Protein AF-A0A7S4FXF4-F1 (afdb_monomer_lite)

Secondary structure (DSSP, 8-state):
--------SS--TTTT----HHHHHHHHHHHHHHHHHHHHHT--HHHHHHHH-SS-SSEE-HHHHHHHHHHSTTSPPHHHHHTTHHHHHHHH-SS-SSSEEHHHHHHHH-

Foldseek 3Di:
DPPDPPPPDDDCVLQVLDPDPVLLVVLVVQLVVVLVLCVVVVHALLRVQVVLCPVPPQWHALQSVLVVQCPDPPGDHSVVSVSSRNVNCNQQVPVNNRTHGSVSSNVSND

pLDDT: mean 87.98, std 15.47, range [40.34, 98.06]

Sequence (110 aa):
RRDMLQWTGKAVAPYLQLESLRDLMDVRGLKERINAALRGLGMSGTELAREIDANRDQALSPEEIVRYLATMTGMPSEEQLARLKGPLMLVADESMDGRISYEEFIQFLT

InterPro domains:
  IPR002048 EF-hand domain [PS50222] (93-110)
  IPR011992 EF-hand domain pair [SSF47473] (50-109)
  IPR018247 EF-Hand 1, calcium-binding site [PS00018] (53-65)
  IPR018247 EF-Hand 1, calcium-binding site [PS00018] (93-105)

Organism: NCBI:txid73025

Radius of gyration: 14.8 Å; chains: 1; bounding box: 31×25×50 Å

Structure (mmCIF, N/CA/C/O backbone):
data_AF-A0A7S4FXF4-F1
#
_entry.id   AF-A0A7S4FXF4-F1
#
loop_
_atom_site.group_PDB
_atom_site.id
_atom_site.type_symbol
_atom_site.label_atom_id
_atom_site.label_alt_id
_atom_site.label_comp_id
_atom_site.label_asym_id
_atom_site.label_entity_id
_atom_site.label_seq_id
_atom_site.pdbx_PDB_ins_code
_atom_site.Cartn_x
_atom_site.Cartn_y
_atom_site.Cartn_z
_atom_site.occupancy
_atom_site.B_iso_or_equiv
_atom_site.auth_seq_id
_atom_site.auth_comp_id
_atom_site.auth_asym_id
_atom_site.auth_atom_id
_atom_site.pdbx_PDB_model_num
ATOM 1 N N . ARG A 1 1 ? 20.426 -14.123 -36.002 1.00 46.84 1 ARG A N 1
ATOM 2 C CA . ARG A 1 1 ? 19.156 -13.401 -35.769 1.00 46.84 1 ARG A CA 1
ATOM 3 C C . ARG A 1 1 ? 18.567 -13.967 -34.490 1.00 46.84 1 ARG A C 1
ATOM 5 O O . ARG A 1 1 ? 18.115 -15.099 -34.509 1.00 46.84 1 ARG A O 1
ATOM 12 N N . ARG A 1 2 ? 18.764 -13.278 -33.363 1.00 46.72 2 ARG A N 1
ATOM 13 C CA . ARG A 1 2 ? 18.031 -13.561 -32.127 1.00 46.72 2 ARG A CA 1
ATOM 14 C C . ARG A 1 2 ? 16.862 -12.605 -32.176 1.00 46.72 2 ARG A C 1
ATOM 16 O O . ARG A 1 2 ? 17.086 -11.400 -32.098 1.00 46.72 2 ARG A O 1
ATOM 23 N N . ASP A 1 3 ? 15.683 -13.142 -32.430 1.00 40.34 3 ASP A N 1
ATOM 24 C CA . ASP A 1 3 ? 14.462 -12.364 -32.395 1.00 40.34 3 ASP A CA 1
ATOM 25 C C . ASP A 1 3 ? 14.298 -11.888 -30.955 1.00 40.34 3 ASP A C 1
ATOM 27 O O . ASP A 1 3 ? 14.019 -12.659 -30.037 1.00 40.34 3 ASP A O 1
ATOM 31 N N . MET A 1 4 ? 14.618 -10.610 -30.753 1.00 40.53 4 MET A N 1
ATOM 32 C CA . MET A 1 4 ? 14.201 -9.870 -29.580 1.00 40.53 4 MET A CA 1
AT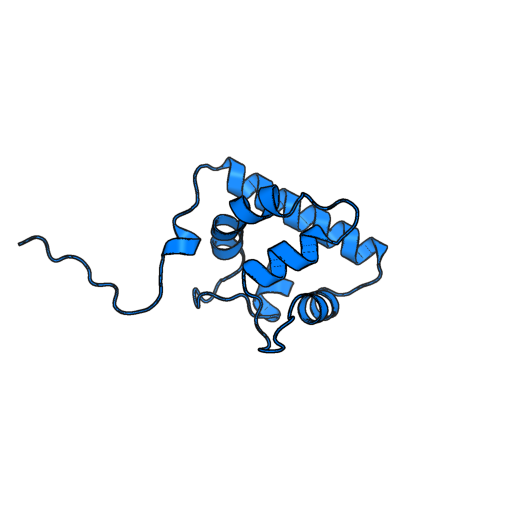OM 33 C C . MET A 1 4 ? 12.687 -10.010 -29.541 1.00 40.53 4 MET A C 1
ATOM 35 O O . MET A 1 4 ? 11.999 -9.481 -30.412 1.00 40.53 4 MET A O 1
ATOM 39 N N . LEU A 1 5 ? 12.197 -10.768 -28.562 1.00 42.38 5 LEU A N 1
ATOM 40 C CA . LEU A 1 5 ? 10.807 -10.764 -28.141 1.00 42.38 5 LEU A CA 1
ATOM 41 C C . LEU A 1 5 ? 10.430 -9.310 -27.842 1.00 42.38 5 LEU A C 1
ATOM 43 O O . LEU A 1 5 ? 10.631 -8.814 -26.735 1.00 42.38 5 LEU A O 1
ATOM 47 N N . GLN A 1 6 ? 9.940 -8.605 -28.857 1.00 40.38 6 GLN A N 1
ATOM 48 C CA . GLN A 1 6 ? 9.234 -7.353 -28.683 1.00 40.38 6 GLN A CA 1
ATOM 49 C C . GLN A 1 6 ? 7.905 -7.721 -28.035 1.00 40.38 6 GLN A C 1
ATOM 51 O O . GLN A 1 6 ? 6.921 -8.005 -28.710 1.00 40.38 6 GLN A O 1
ATOM 56 N N . TRP A 1 7 ? 7.907 -7.769 -26.704 1.00 48.09 7 TRP A N 1
ATOM 57 C CA . TRP A 1 7 ? 6.694 -7.661 -25.910 1.00 48.09 7 TRP A CA 1
ATOM 58 C C . TRP A 1 7 ? 6.147 -6.257 -26.151 1.00 48.09 7 TRP A C 1
ATOM 60 O O . TRP A 1 7 ? 6.572 -5.272 -25.549 1.00 48.09 7 TRP A O 1
ATOM 70 N N . THR A 1 8 ? 5.284 -6.146 -27.153 1.00 55.41 8 THR A N 1
ATOM 71 C CA . THR A 1 8 ? 4.620 -4.901 -27.507 1.00 55.41 8 THR A CA 1
ATOM 72 C C . THR A 1 8 ? 3.508 -4.644 -26.497 1.00 55.41 8 THR A C 1
ATOM 74 O O . THR A 1 8 ? 2.421 -5.199 -26.623 1.00 55.41 8 THR A O 1
ATOM 77 N N . GLY A 1 9 ? 3.781 -3.786 -25.515 1.00 50.59 9 GLY A N 1
ATOM 78 C CA . GLY A 1 9 ? 2.757 -3.157 -24.680 1.00 50.59 9 GLY A CA 1
ATOM 79 C C . GLY A 1 9 ? 2.959 -3.388 -23.185 1.00 50.59 9 GLY A C 1
ATOM 80 O O . GLY A 1 9 ? 2.805 -4.502 -22.711 1.00 50.59 9 GLY A O 1
ATOM 81 N N . LYS A 1 10 ? 3.197 -2.289 -22.461 1.00 55.53 10 LYS A N 1
ATOM 82 C CA . LYS A 1 10 ? 3.365 -2.152 -21.001 1.00 55.53 10 LYS A CA 1
ATOM 83 C C . LYS A 1 10 ? 4.776 -2.423 -20.470 1.00 55.53 10 LYS A C 1
ATOM 85 O O . LYS A 1 10 ? 5.461 -3.375 -20.830 1.00 55.53 10 LYS A O 1
ATOM 90 N N . ALA A 1 11 ? 5.243 -1.485 -19.647 1.00 57.72 11 ALA A N 1
ATOM 91 C CA . ALA A 1 11 ? 6.571 -1.526 -19.064 1.00 57.72 11 ALA A CA 1
ATOM 92 C C . ALA A 1 11 ? 6.615 -2.638 -18.015 1.00 57.72 11 ALA A C 1
ATOM 94 O O . ALA A 1 11 ? 5.918 -2.568 -17.013 1.00 57.72 11 ALA A O 1
ATOM 95 N N . VAL A 1 12 ? 7.474 -3.636 -18.224 1.00 60.22 12 VAL A N 1
ATOM 96 C CA . VAL A 1 12 ? 7.757 -4.688 -17.228 1.00 60.22 12 VAL A CA 1
ATOM 97 C C . VAL A 1 12 ? 8.634 -4.146 -16.082 1.00 60.22 12 VAL A C 1
ATOM 99 O O . VAL A 1 12 ? 8.847 -4.803 -15.071 1.00 60.22 12 VAL A O 1
ATOM 102 N N . ALA A 1 13 ? 9.143 -2.919 -16.234 1.00 65.88 13 ALA A N 1
ATOM 103 C CA . ALA A 1 13 ? 10.061 -2.250 -15.319 1.00 65.88 13 ALA A CA 1
ATOM 104 C C . ALA A 1 13 ? 9.666 -2.290 -13.827 1.00 65.88 13 ALA A C 1
ATOM 106 O O . ALA A 1 13 ? 10.569 -2.554 -13.035 1.00 65.88 13 ALA A O 1
ATOM 107 N N . PRO A 1 14 ? 8.401 -2.065 -13.408 1.00 63.25 14 PRO A N 1
ATOM 108 C CA . PRO A 1 14 ? 8.029 -2.221 -12.005 1.00 63.25 14 PRO A CA 1
ATOM 109 C C . PRO A 1 14 ? 8.219 -3.667 -11.520 1.00 63.25 14 PRO A C 1
ATOM 111 O O . PRO A 1 14 ? 8.833 -3.871 -10.484 1.00 63.25 14 PRO A O 1
ATOM 114 N N . TYR A 1 15 ? 7.825 -4.685 -12.286 1.00 69.44 15 TYR A N 1
ATOM 115 C CA . TYR A 1 15 ? 7.897 -6.092 -11.850 1.00 69.44 15 TYR A CA 1
ATOM 116 C C . TYR A 1 15 ? 9.317 -6.682 -11.828 1.00 69.44 15 TYR A C 1
ATOM 118 O O . TYR A 1 15 ? 9.554 -7.703 -11.188 1.00 69.44 15 TYR A O 1
ATOM 126 N N . LEU A 1 16 ? 10.277 -6.057 -12.517 1.00 67.25 16 LEU A N 1
ATOM 127 C CA . LEU A 1 16 ? 11.667 -6.532 -12.598 1.00 67.25 16 LEU A CA 1
ATOM 128 C C . LEU A 1 16 ? 12.536 -6.126 -11.395 1.00 67.25 16 LEU A C 1
ATOM 130 O O . LEU A 1 16 ? 13.724 -6.439 -11.381 1.00 67.25 16 LEU A O 1
ATOM 134 N N . GLN A 1 17 ? 11.974 -5.443 -10.394 1.00 69.25 17 GLN A N 1
ATOM 135 C CA . GLN A 1 17 ? 12.716 -4.928 -9.231 1.00 69.25 17 GLN A CA 1
ATOM 136 C C . GLN A 1 17 ? 12.741 -5.892 -8.036 1.00 69.25 17 GLN A C 1
ATOM 138 O O . GLN A 1 17 ? 12.907 -5.459 -6.901 1.00 69.25 17 GLN A O 1
ATOM 143 N N . LEU A 1 18 ? 12.554 -7.194 -8.264 1.00 75.38 18 LEU A N 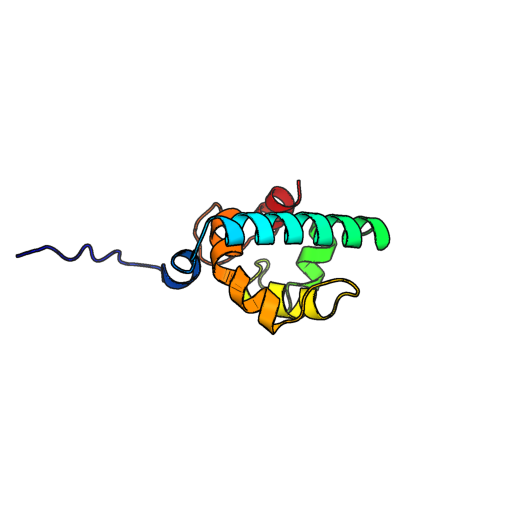1
ATOM 144 C CA . LEU A 1 18 ? 12.735 -8.190 -7.214 1.00 75.38 18 LEU A CA 1
ATOM 145 C C . LEU A 1 18 ? 14.229 -8.517 -7.080 1.00 75.38 18 LEU A C 1
ATOM 147 O O . LEU A 1 18 ? 14.791 -9.215 -7.926 1.00 75.38 18 LEU A O 1
ATOM 151 N N . GLU A 1 19 ? 14.873 -8.018 -6.029 1.00 76.31 19 GLU A N 1
ATOM 152 C CA . GLU A 1 19 ? 16.293 -8.261 -5.764 1.00 76.31 19 GLU A CA 1
ATOM 153 C C . GLU A 1 19 ? 16.496 -9.586 -5.023 1.00 76.31 19 GLU A C 1
ATOM 155 O O . GLU A 1 19 ? 17.485 -10.290 -5.250 1.00 76.31 19 GLU A O 1
ATOM 160 N N . SER A 1 20 ? 15.562 -9.958 -4.140 1.00 81.81 20 SER A N 1
ATOM 161 C CA . SER A 1 20 ? 15.655 -11.208 -3.383 1.00 81.81 20 SER A CA 1
ATOM 162 C C . SER A 1 20 ? 14.324 -11.685 -2.790 1.00 81.81 20 SER A C 1
ATOM 164 O O . SER A 1 20 ? 13.332 -10.965 -2.729 1.00 81.81 20 SER A O 1
ATOM 166 N N . LEU A 1 21 ? 14.321 -12.910 -2.245 1.00 84.31 21 LEU A N 1
ATOM 167 C CA . LEU A 1 21 ? 13.200 -13.437 -1.452 1.00 84.31 21 LEU A CA 1
ATOM 168 C C . LEU A 1 21 ? 12.849 -12.534 -0.254 1.00 84.31 21 LEU A C 1
ATOM 170 O O . LEU A 1 21 ? 11.709 -12.547 0.214 1.00 84.31 21 LEU A O 1
ATOM 174 N N . ARG A 1 22 ? 13.816 -11.747 0.241 1.00 88.38 22 ARG A N 1
ATOM 175 C CA . ARG A 1 22 ? 13.601 -10.812 1.347 1.00 88.38 22 ARG A CA 1
ATOM 176 C C . ARG A 1 22 ? 12.533 -9.777 1.006 1.00 88.38 22 ARG A C 1
ATOM 178 O O . ARG A 1 22 ? 11.719 -9.469 1.869 1.00 88.38 22 ARG A O 1
ATOM 185 N N . ASP A 1 23 ? 12.476 -9.337 -0.242 1.00 90.12 23 ASP A N 1
ATOM 186 C CA . ASP A 1 23 ? 11.530 -8.313 -0.677 1.00 90.12 23 ASP A CA 1
ATOM 187 C C . ASP A 1 23 ? 10.085 -8.812 -0.564 1.00 90.12 23 ASP A C 1
ATOM 189 O O . ASP A 1 23 ? 9.210 -8.090 -0.096 1.00 90.12 23 ASP A O 1
ATOM 193 N N . LEU A 1 24 ? 9.834 -10.088 -0.887 1.00 90.25 24 LEU A N 1
ATOM 194 C CA . LEU A 1 24 ? 8.517 -10.710 -0.697 1.00 90.25 24 LEU A CA 1
ATOM 195 C C . LEU A 1 24 ? 8.148 -10.820 0.789 1.00 90.25 24 LEU A C 1
ATOM 197 O O . LEU A 1 24 ? 6.986 -10.649 1.160 1.00 90.25 24 LEU A O 1
ATOM 201 N N . MET A 1 25 ? 9.130 -11.087 1.658 1.00 92.94 25 MET A N 1
ATOM 202 C CA . MET A 1 25 ? 8.905 -11.078 3.106 1.00 92.94 25 MET A CA 1
ATOM 203 C C . MET A 1 25 ? 8.587 -9.673 3.622 1.00 92.94 25 MET A C 1
ATOM 205 O O . MET A 1 25 ? 7.739 -9.528 4.502 1.00 92.94 25 MET A O 1
ATOM 209 N N . ASP A 1 26 ? 9.233 -8.647 3.074 1.00 94.25 26 ASP A N 1
ATOM 210 C CA . ASP A 1 26 ? 8.982 -7.259 3.447 1.00 94.25 26 ASP A CA 1
ATOM 211 C C . ASP A 1 26 ? 7.614 -6.779 2.926 1.00 94.25 26 ASP A C 1
ATOM 213 O O . ASP A 1 26 ? 6.892 -6.117 3.672 1.00 94.25 26 ASP A O 1
ATOM 217 N N . VAL A 1 27 ? 7.175 -7.207 1.733 1.00 94.81 27 VAL A N 1
ATOM 218 C CA . VAL A 1 27 ? 5.795 -6.995 1.241 1.00 94.81 27 VAL A CA 1
ATOM 219 C C . VAL A 1 27 ? 4.772 -7.686 2.143 1.00 94.81 27 VAL A C 1
A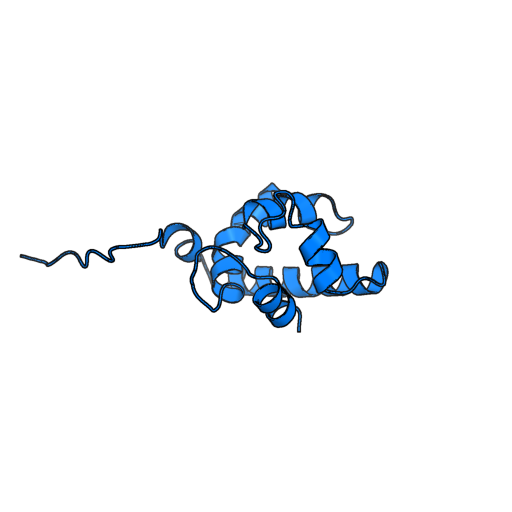TOM 221 O O . VAL A 1 27 ? 3.756 -7.088 2.503 1.00 94.81 27 VAL A O 1
ATOM 224 N N . ARG A 1 28 ? 5.042 -8.920 2.585 1.00 95.50 28 ARG A N 1
ATOM 225 C CA . ARG A 1 28 ? 4.187 -9.598 3.569 1.00 95.50 28 ARG A CA 1
ATOM 226 C C . ARG A 1 28 ? 4.121 -8.818 4.887 1.00 95.50 28 ARG A C 1
ATOM 228 O O . ARG A 1 28 ? 3.036 -8.629 5.432 1.00 95.50 28 ARG A O 1
ATOM 235 N N . GLY A 1 29 ? 5.258 -8.340 5.390 1.00 96.25 29 GLY A N 1
ATOM 236 C CA . GLY A 1 29 ? 5.301 -7.504 6.590 1.00 96.25 29 GLY A CA 1
ATOM 237 C C . GLY A 1 29 ? 4.545 -6.183 6.410 1.00 96.25 29 GLY A C 1
ATOM 238 O O . GLY A 1 29 ? 3.888 -5.711 7.339 1.00 96.25 29 GLY A O 1
ATOM 239 N N . LEU A 1 30 ? 4.585 -5.602 5.209 1.00 96.00 30 LEU A N 1
ATOM 240 C CA . LEU A 1 30 ? 3.809 -4.417 4.856 1.00 96.00 30 LEU A CA 1
ATOM 241 C C . LEU A 1 30 ? 2.301 -4.706 4.887 1.00 96.00 30 LEU A C 1
ATOM 243 O O . LEU A 1 30 ? 1.570 -3.960 5.538 1.00 96.00 30 LEU A O 1
ATOM 247 N N . LYS A 1 31 ? 1.841 -5.818 4.294 1.00 97.06 31 LYS A N 1
ATOM 248 C CA . LYS A 1 31 ? 0.440 -6.280 4.385 1.00 97.06 31 LYS A CA 1
ATOM 249 C C . LYS A 1 31 ? -0.028 -6.378 5.839 1.00 97.06 31 LYS A C 1
ATOM 251 O O . LYS A 1 31 ? -1.095 -5.876 6.191 1.00 97.06 31 LYS A O 1
ATOM 256 N N . GLU A 1 32 ? 0.777 -6.990 6.705 1.00 97.38 32 GLU A N 1
ATOM 257 C CA . GLU A 1 32 ? 0.451 -7.150 8.128 1.00 97.38 32 GLU A CA 1
ATOM 258 C C . GLU A 1 32 ? 0.301 -5.793 8.845 1.00 97.38 32 GLU A C 1
ATOM 260 O O . GLU A 1 32 ? -0.629 -5.619 9.642 1.00 97.38 32 GLU A O 1
ATOM 265 N N . ARG A 1 33 ? 1.153 -4.809 8.521 1.00 96.75 33 ARG A N 1
ATOM 266 C CA . ARG A 1 33 ? 1.061 -3.434 9.048 1.00 96.75 33 ARG A CA 1
ATOM 267 C C . ARG A 1 33 ? -0.177 -2.701 8.549 1.00 96.75 33 ARG A C 1
ATOM 269 O O . ARG A 1 33 ? -0.838 -2.050 9.355 1.00 96.75 33 ARG A O 1
ATOM 276 N N . ILE A 1 34 ? -0.515 -2.829 7.264 1.00 96.06 34 ILE A N 1
ATOM 277 C CA . ILE A 1 34 ? -1.725 -2.213 6.693 1.00 96.06 34 ILE A CA 1
ATOM 278 C C . ILE A 1 34 ? -2.958 -2.774 7.395 1.00 96.06 34 ILE A C 1
ATOM 280 O O . ILE A 1 34 ? -3.769 -2.015 7.919 1.00 96.06 34 ILE A O 1
ATOM 284 N N . ASN A 1 35 ? -3.041 -4.095 7.536 1.00 96.69 35 ASN A N 1
ATOM 285 C CA . ASN A 1 35 ? -4.137 -4.742 8.251 1.00 96.69 35 ASN A CA 1
ATOM 286 C C . ASN A 1 35 ? -4.217 -4.338 9.732 1.00 96.69 35 ASN A C 1
ATOM 288 O O . ASN A 1 35 ? -5.311 -4.204 10.281 1.00 96.69 35 ASN A O 1
ATOM 292 N N . ALA A 1 36 ? -3.081 -4.130 10.403 1.00 96.38 36 ALA A N 1
ATOM 293 C CA . ALA A 1 36 ? -3.070 -3.616 11.771 1.00 96.38 36 ALA A CA 1
ATOM 294 C C . ALA A 1 36 ? -3.589 -2.172 11.851 1.00 96.38 36 ALA A C 1
ATOM 296 O O . ALA A 1 36 ? -4.387 -1.868 12.738 1.00 96.38 36 ALA A O 1
ATOM 297 N N . ALA A 1 37 ? -3.186 -1.312 10.913 1.00 94.12 37 ALA A N 1
ATOM 298 C CA . ALA A 1 37 ? -3.651 0.067 10.845 1.00 94.12 37 ALA A CA 1
ATOM 299 C C . ALA A 1 37 ? -5.156 0.152 10.547 1.00 94.12 37 ALA A C 1
ATOM 301 O O . ALA A 1 37 ? -5.866 0.871 11.244 1.00 94.12 37 ALA A O 1
ATOM 302 N N . LEU A 1 38 ? -5.662 -0.647 9.600 1.00 94.94 38 LEU A N 1
ATOM 303 C CA . LEU A 1 38 ? -7.094 -0.751 9.294 1.00 94.94 38 LEU A CA 1
ATOM 304 C C . LEU A 1 38 ? -7.917 -1.115 10.533 1.00 94.94 38 LEU A C 1
ATOM 306 O O . LEU A 1 38 ? -8.889 -0.434 10.855 1.00 94.94 38 LEU A O 1
ATOM 310 N N . ARG A 1 39 ? -7.482 -2.136 11.288 1.00 95.06 39 ARG A N 1
ATOM 311 C CA . ARG A 1 39 ? -8.131 -2.518 12.554 1.00 95.06 39 ARG A CA 1
ATOM 312 C C . ARG A 1 39 ? -8.106 -1.392 13.585 1.00 95.06 39 ARG A C 1
ATOM 314 O O . ARG A 1 39 ? -9.106 -1.181 14.260 1.00 95.06 39 ARG A O 1
ATOM 321 N N . GLY A 1 40 ? -6.982 -0.686 13.712 1.00 94.00 40 GLY A N 1
ATOM 322 C CA . GLY A 1 40 ? -6.843 0.432 14.648 1.00 94.00 40 GLY A CA 1
ATOM 323 C C . GLY A 1 40 ? -7.726 1.632 14.299 1.00 94.00 40 GLY A C 1
ATOM 324 O O . GLY A 1 40 ? -8.220 2.305 15.199 1.00 94.00 40 GLY A O 1
ATOM 325 N N . LEU A 1 41 ? -7.948 1.875 13.007 1.00 92.12 41 LEU A N 1
ATOM 326 C CA . LEU A 1 41 ? -8.781 2.968 12.500 1.00 92.12 41 LEU A CA 1
ATOM 327 C C . LEU A 1 41 ? -10.264 2.589 12.361 1.00 92.12 41 LEU A C 1
ATOM 329 O O . LEU A 1 41 ? -11.088 3.468 12.135 1.00 92.12 41 LEU A O 1
ATOM 333 N N . GLY A 1 42 ? -10.612 1.302 12.479 1.00 94.88 42 GLY A N 1
ATOM 334 C CA . GLY A 1 42 ? -11.961 0.811 12.182 1.00 94.88 42 GLY A CA 1
ATOM 335 C C . GLY A 1 42 ? -12.340 0.968 10.705 1.00 94.88 42 GLY A C 1
ATOM 336 O O . GLY A 1 42 ? -13.516 1.118 10.393 1.00 94.88 42 GLY A O 1
ATOM 337 N N . MET A 1 43 ? -11.342 0.965 9.819 1.00 94.62 43 MET A N 1
ATOM 338 C CA . MET A 1 43 ? -11.481 1.233 8.389 1.00 94.62 43 MET A CA 1
ATOM 339 C C . MET A 1 43 ? -11.491 -0.077 7.591 1.00 94.62 43 MET A C 1
ATOM 341 O O . MET A 1 43 ? -10.794 -1.037 7.927 1.00 94.62 43 MET A O 1
ATOM 345 N N . SER A 1 44 ? -12.266 -0.116 6.513 1.00 96.06 44 SER A N 1
ATOM 346 C CA . SER A 1 44 ? -12.272 -1.198 5.525 1.00 96.06 44 SER A CA 1
ATOM 347 C C . SER A 1 44 ? -11.187 -1.015 4.456 1.00 96.06 44 SER A C 1
ATOM 349 O O . SER A 1 44 ? -10.711 0.093 4.208 1.00 96.06 44 SER A O 1
ATOM 351 N N . GLY A 1 45 ? -10.824 -2.098 3.758 1.00 95.31 45 GLY A N 1
ATOM 352 C CA . GLY A 1 45 ? -9.878 -2.026 2.634 1.00 95.31 45 GLY A CA 1
ATOM 353 C C . GLY A 1 45 ? -10.347 -1.085 1.516 1.00 95.31 45 GLY A C 1
ATOM 354 O O . GLY A 1 45 ? -9.543 -0.346 0.957 1.00 95.31 45 GLY A O 1
ATOM 355 N N . THR A 1 46 ? -11.656 -1.041 1.246 1.00 96.44 46 THR A N 1
ATOM 356 C CA . THR A 1 46 ? -12.253 -0.147 0.242 1.00 96.44 46 THR A CA 1
ATOM 357 C C . THR A 1 46 ? -12.148 1.327 0.628 1.00 96.44 46 THR A C 1
ATOM 359 O O . THR A 1 46 ? -11.907 2.170 -0.231 1.00 96.44 46 THR A O 1
ATOM 362 N N . GLU A 1 47 ? -12.359 1.660 1.903 1.00 96.81 47 GLU A N 1
ATOM 363 C CA . GLU A 1 47 ? -12.193 3.035 2.391 1.00 96.81 47 GLU A CA 1
ATOM 364 C C . GLU A 1 47 ? -10.735 3.470 2.279 1.00 96.81 47 GLU A C 1
ATOM 366 O O . GLU A 1 47 ? -10.469 4.543 1.749 1.00 96.81 47 GLU A O 1
ATOM 371 N N . LEU A 1 48 ? -9.794 2.602 2.659 1.00 96.56 48 LEU A N 1
ATOM 372 C CA . LEU A 1 48 ? -8.371 2.891 2.508 1.00 96.56 48 LEU A CA 1
ATOM 373 C C . LEU A 1 48 ? -7.965 3.074 1.041 1.00 96.56 48 LEU A C 1
ATOM 375 O O . LEU A 1 48 ? -7.239 4.012 0.734 1.00 96.56 48 LEU A O 1
ATOM 379 N N . ALA A 1 49 ? -8.447 2.225 0.129 1.00 97.31 49 ALA A N 1
ATOM 380 C CA . ALA A 1 49 ? -8.164 2.377 -1.298 1.00 97.31 49 ALA A CA 1
ATOM 381 C C . ALA A 1 49 ? -8.591 3.761 -1.815 1.00 97.31 49 ALA A C 1
ATOM 383 O O . ALA A 1 49 ? -7.833 4.417 -2.521 1.00 97.31 49 ALA A O 1
ATOM 384 N N . ARG A 1 50 ? -9.764 4.251 -1.394 1.00 97.56 50 ARG A N 1
ATOM 385 C CA . ARG A 1 50 ? -10.248 5.593 -1.762 1.00 97.56 50 ARG A CA 1
ATOM 386 C C . ARG A 1 50 ? -9.407 6.726 -1.185 1.00 97.56 50 ARG A C 1
ATOM 388 O O . ARG A 1 50 ? -9.291 7.763 -1.825 1.00 97.56 50 ARG A O 1
ATOM 395 N N . GLU A 1 51 ? -8.864 6.553 0.015 1.00 97.25 51 GLU A N 1
ATOM 396 C CA . GLU A 1 51 ? -7.972 7.543 0.630 1.00 97.25 51 GLU A CA 1
ATOM 397 C C . GLU A 1 51 ? -6.599 7.589 -0.064 1.00 97.25 51 GLU A C 1
ATOM 399 O O . GLU A 1 51 ? -5.993 8.656 -0.168 1.00 97.25 51 GLU A O 1
ATOM 404 N N . ILE A 1 52 ? -6.121 6.443 -0.564 1.00 97.50 52 ILE A N 1
ATOM 405 C CA . ILE A 1 52 ? -4.873 6.335 -1.333 1.00 97.50 52 ILE A CA 1
ATOM 406 C C . ILE A 1 52 ? -5.030 6.934 -2.741 1.00 97.50 52 ILE A C 1
ATOM 408 O O . ILE A 1 52 ? -4.108 7.592 -3.223 1.00 97.50 52 ILE A O 1
ATOM 412 N N . ASP A 1 53 ? -6.174 6.703 -3.391 1.00 98.06 53 ASP A N 1
ATOM 413 C CA . ASP A 1 53 ? -6.498 7.129 -4.761 1.00 98.06 53 ASP A CA 1
ATOM 414 C C . ASP A 1 53 ? -6.620 8.662 -4.884 1.00 98.06 53 ASP A C 1
ATOM 416 O O . ASP A 1 53 ? -7.703 9.261 -4.879 1.00 98.06 53 ASP A O 1
ATOM 420 N N . ALA A 1 54 ? -5.465 9.322 -4.964 1.00 97.38 54 ALA A N 1
ATOM 421 C CA . ALA A 1 54 ? -5.354 10.772 -4.944 1.00 97.38 54 ALA A CA 1
ATOM 422 C C . ALA A 1 54 ? -5.893 11.413 -6.227 1.00 97.38 54 ALA A C 1
ATOM 424 O O . ALA A 1 54 ? -6.466 12.508 -6.181 1.00 97.38 54 ALA A O 1
ATOM 425 N N . ASN A 1 55 ? -5.690 10.761 -7.374 1.00 97.12 55 ASN A N 1
ATOM 426 C CA . ASN A 1 55 ? -6.141 11.276 -8.663 1.00 97.12 55 ASN A CA 1
ATOM 427 C C . ASN A 1 55 ? -7.599 10.883 -8.998 1.00 97.12 55 ASN A C 1
ATOM 429 O O . ASN A 1 55 ? -8.179 11.470 -9.917 1.00 97.12 55 ASN A O 1
ATOM 433 N N . ARG A 1 56 ? -8.205 9.985 -8.205 1.00 97.06 56 ARG A N 1
ATOM 434 C CA . ARG A 1 56 ? -9.584 9.485 -8.316 1.00 97.06 56 ARG A CA 1
ATOM 435 C C . ARG A 1 56 ? -9.851 8.728 -9.611 1.00 97.06 56 ARG A C 1
ATOM 437 O O .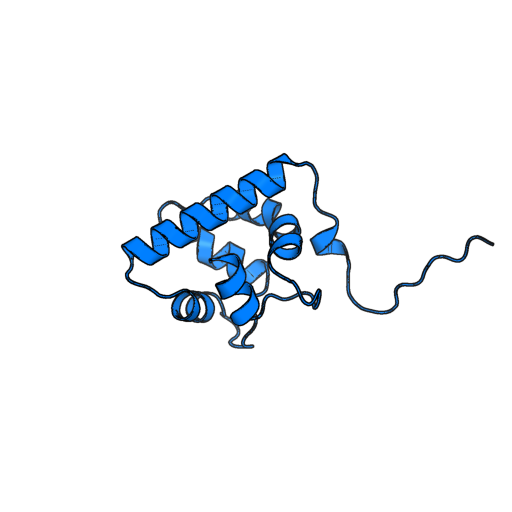 ARG A 1 56 ? -10.950 8.833 -10.168 1.00 97.06 56 ARG A O 1
ATOM 444 N N . ASP A 1 57 ? -8.861 7.989 -10.096 1.00 96.81 57 ASP A N 1
ATOM 445 C CA . ASP A 1 57 ? -8.986 7.174 -11.304 1.00 96.81 57 ASP A CA 1
ATOM 446 C C . ASP A 1 57 ? -9.462 5.736 -11.038 1.00 96.81 57 ASP A C 1
ATOM 448 O O . ASP A 1 57 ? -9.614 4.963 -11.984 1.00 96.81 57 ASP A O 1
ATOM 452 N N . GLN A 1 58 ? -9.823 5.423 -9.785 1.00 95.25 58 GLN A N 1
ATOM 453 C CA . GLN A 1 58 ? -10.328 4.120 -9.323 1.00 95.25 58 GLN A CA 1
ATOM 454 C C . GLN A 1 58 ? -9.302 2.985 -9.410 1.00 95.25 58 GLN A C 1
ATOM 456 O O . GLN A 1 58 ? -9.660 1.808 -9.296 1.00 95.25 58 GLN A O 1
ATOM 461 N N . ALA A 1 59 ? -8.027 3.327 -9.561 1.00 95.88 59 ALA A N 1
ATOM 462 C CA . ALA A 1 59 ? -6.914 2.406 -9.475 1.00 95.88 59 ALA A CA 1
ATOM 463 C C . ALA A 1 59 ? -5.785 3.039 -8.655 1.00 95.88 59 ALA A C 1
ATOM 465 O O . ALA A 1 59 ? -5.663 4.251 -8.545 1.00 95.88 59 ALA A O 1
ATOM 466 N N . LEU A 1 60 ? -4.950 2.205 -8.049 1.00 97.50 60 LEU A N 1
ATOM 467 C CA . LEU A 1 60 ? -3.859 2.648 -7.195 1.00 97.50 60 LEU A CA 1
ATOM 468 C C . LEU A 1 60 ? -2.546 2.493 -7.951 1.00 97.50 60 LEU A C 1
ATOM 470 O O . LEU A 1 60 ? -2.148 1.384 -8.323 1.00 97.50 60 LEU A O 1
ATOM 474 N N . SER A 1 61 ? -1.857 3.608 -8.173 1.00 95.38 61 SER A N 1
ATOM 475 C CA . SER A 1 61 ? -0.466 3.573 -8.620 1.00 95.38 61 SER A CA 1
ATOM 476 C C . SER A 1 61 ? 0.482 3.243 -7.455 1.00 95.38 61 SER A C 1
ATOM 478 O O . SER A 1 61 ? 0.192 3.563 -6.295 1.00 95.38 61 SER A O 1
ATOM 480 N N . PRO A 1 62 ? 1.669 2.667 -7.726 1.00 92.69 62 PRO A N 1
ATOM 481 C CA . PRO A 1 62 ? 2.693 2.465 -6.698 1.00 92.69 62 PRO A CA 1
ATOM 482 C C . PRO A 1 62 ? 3.073 3.760 -5.972 1.00 92.69 62 PRO A C 1
ATOM 484 O O . PRO A 1 62 ? 3.360 3.751 -4.777 1.00 92.69 62 PRO A O 1
ATOM 487 N N . GLU A 1 63 ? 3.097 4.886 -6.685 1.00 94.94 63 GLU A N 1
ATOM 488 C CA . GLU A 1 63 ? 3.400 6.204 -6.128 1.00 94.94 63 GLU A CA 1
ATOM 489 C C . GLU A 1 63 ? 2.348 6.667 -5.120 1.00 94.94 63 GLU A C 1
ATOM 491 O O . GLU A 1 63 ? 2.719 7.196 -4.072 1.00 94.94 63 GLU A O 1
ATOM 496 N N . GLU A 1 64 ? 1.064 6.470 -5.415 1.00 97.50 64 GLU A N 1
ATOM 497 C CA . GLU A 1 64 ? -0.034 6.809 -4.504 1.00 97.50 64 GLU A CA 1
ATOM 498 C C . GLU A 1 64 ? 0.033 5.975 -3.231 1.00 97.50 64 GLU A C 1
ATOM 500 O O . GLU A 1 64 ? 0.012 6.532 -2.131 1.00 97.50 64 GLU A O 1
ATOM 505 N N . ILE A 1 65 ? 0.228 4.661 -3.372 1.00 96.50 65 ILE A N 1
ATOM 506 C CA . ILE A 1 65 ? 0.351 3.750 -2.230 1.00 96.50 65 ILE A CA 1
ATOM 507 C C . ILE A 1 65 ? 1.529 4.163 -1.345 1.00 96.50 65 ILE A C 1
ATOM 509 O O . ILE A 1 65 ? 1.368 4.339 -0.138 1.00 96.50 65 ILE A O 1
ATOM 513 N N . VAL A 1 66 ? 2.714 4.354 -1.932 1.00 96.31 66 VAL A N 1
ATOM 514 C CA . VAL A 1 66 ? 3.926 4.704 -1.177 1.00 96.31 66 VAL A CA 1
ATOM 515 C C . VAL A 1 66 ? 3.763 6.035 -0.446 1.00 96.31 66 VAL A C 1
ATOM 517 O O . VAL A 1 66 ? 4.057 6.110 0.749 1.00 96.31 66 VAL A O 1
ATOM 520 N N . ARG A 1 67 ? 3.265 7.069 -1.134 1.00 96.69 67 ARG A N 1
ATOM 521 C CA . ARG A 1 67 ? 3.068 8.394 -0.533 1.00 96.69 67 ARG A CA 1
ATOM 522 C C . ARG A 1 67 ? 2.068 8.346 0.606 1.00 96.69 67 ARG A C 1
ATOM 524 O O . ARG A 1 67 ? 2.367 8.869 1.673 1.00 96.69 67 ARG A O 1
ATOM 531 N N . TYR A 1 68 ? 0.912 7.717 0.403 1.00 97.31 68 TYR A N 1
ATOM 532 C CA . TYR A 1 68 ? -0.121 7.663 1.430 1.00 97.31 68 TYR A CA 1
ATOM 533 C C . TYR A 1 68 ? 0.348 6.867 2.649 1.00 97.31 68 TYR A C 1
ATOM 535 O O . TYR A 1 68 ? 0.298 7.376 3.770 1.00 97.31 68 TYR A O 1
ATOM 543 N N . LEU A 1 69 ? 0.874 5.652 2.450 1.00 96.31 69 LEU A N 1
ATOM 544 C CA . LEU A 1 69 ? 1.311 4.801 3.558 1.00 96.31 69 LEU A CA 1
ATOM 545 C C . LEU A 1 69 ? 2.419 5.466 4.384 1.00 96.31 69 LEU A C 1
ATOM 547 O O . LEU A 1 69 ? 2.395 5.354 5.606 1.00 96.31 69 LEU A O 1
ATOM 551 N N . ALA A 1 70 ? 3.332 6.217 3.760 1.00 97.00 70 ALA A N 1
ATOM 552 C CA . ALA A 1 70 ? 4.383 6.952 4.468 1.00 97.00 70 ALA A CA 1
ATOM 553 C C . ALA A 1 70 ? 3.847 8.032 5.434 1.00 97.00 70 ALA A C 1
ATOM 555 O O . ALA A 1 70 ? 4.558 8.431 6.356 1.00 97.00 70 ALA A O 1
ATOM 556 N N . THR A 1 71 ? 2.605 8.502 5.253 1.00 96.00 71 THR A N 1
ATOM 557 C CA . THR A 1 71 ? 1.949 9.451 6.175 1.00 96.00 71 THR A CA 1
ATOM 558 C C . THR A 1 71 ? 1.317 8.772 7.390 1.00 96.00 71 THR A C 1
ATOM 560 O O . THR A 1 71 ? 1.030 9.432 8.391 1.00 96.00 71 THR A O 1
ATOM 563 N N . MET A 1 72 ? 1.103 7.455 7.337 1.00 94.06 72 MET A N 1
ATOM 564 C CA . MET A 1 72 ? 0.449 6.720 8.412 1.00 94.06 72 MET A CA 1
ATOM 565 C C . MET A 1 72 ? 1.425 6.430 9.554 1.00 94.06 72 MET A C 1
ATOM 567 O O . MET A 1 72 ? 2.568 6.014 9.364 1.00 94.06 72 MET A O 1
ATOM 571 N N . THR A 1 73 ? 0.948 6.582 10.788 1.00 91.62 73 THR A N 1
ATOM 572 C CA . THR A 1 73 ? 1.760 6.282 11.974 1.00 91.62 73 THR A CA 1
ATOM 573 C C . THR A 1 73 ? 2.091 4.786 12.038 1.00 91.62 73 THR A C 1
ATOM 575 O O . THR A 1 73 ? 1.203 3.943 11.941 1.00 91.62 73 THR A O 1
ATOM 578 N N . GLY A 1 74 ? 3.370 4.449 12.235 1.00 90.81 74 GLY A N 1
ATOM 579 C CA . GLY A 1 74 ? 3.844 3.060 12.338 1.00 90.81 74 GLY A CA 1
ATOM 580 C C . GLY A 1 74 ? 4.191 2.390 11.001 1.00 90.81 74 GLY A C 1
ATOM 581 O O . GLY A 1 74 ? 4.629 1.231 10.995 1.00 90.81 74 GLY A O 1
ATOM 582 N N . MET A 1 75 ? 4.043 3.110 9.886 1.00 95.25 75 MET A N 1
ATOM 583 C CA . MET A 1 75 ? 4.514 2.672 8.573 1.00 95.25 75 MET A CA 1
ATOM 584 C C . MET A 1 75 ? 5.995 3.011 8.341 1.00 95.25 75 MET A C 1
ATOM 586 O O . MET A 1 75 ? 6.536 3.901 9.003 1.00 95.25 75 MET A O 1
ATOM 590 N N . PRO A 1 76 ? 6.680 2.287 7.433 1.00 96.00 76 PRO A N 1
ATOM 591 C CA . PRO A 1 76 ? 8.025 2.648 6.989 1.00 96.00 76 PRO A CA 1
ATOM 592 C C . PRO A 1 76 ? 8.055 4.018 6.297 1.00 96.00 76 PRO A C 1
ATOM 594 O O . PRO A 1 76 ? 7.024 4.528 5.857 1.00 96.00 76 PRO A O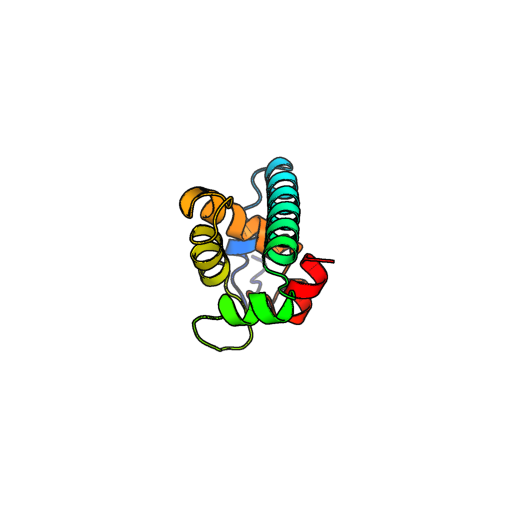 1
ATOM 597 N N . SER A 1 77 ? 9.248 4.602 6.171 1.00 96.44 77 SER A N 1
ATOM 598 C CA . SER A 1 77 ? 9.415 5.869 5.452 1.00 96.44 77 SER A CA 1
ATOM 599 C C . SER A 1 77 ? 9.132 5.720 3.953 1.00 96.44 77 SER A C 1
ATOM 601 O O . SER A 1 77 ? 9.208 4.623 3.396 1.00 96.44 77 SER A O 1
ATOM 603 N N . GLU A 1 78 ? 8.878 6.842 3.273 1.00 96.12 78 GLU A N 1
ATOM 604 C CA 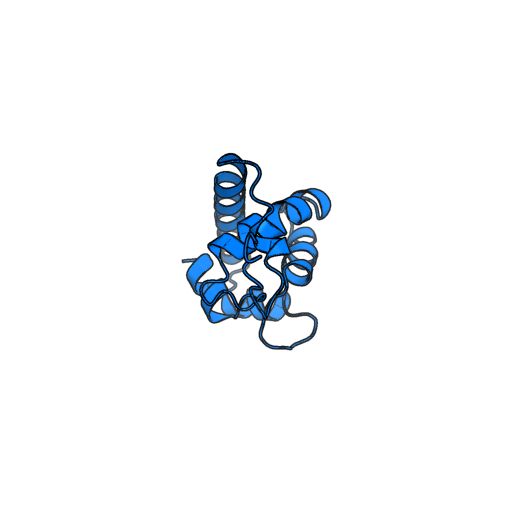. GLU A 1 78 ? 8.665 6.863 1.819 1.00 96.12 78 GLU A CA 1
ATOM 605 C C . GLU A 1 78 ? 9.837 6.222 1.054 1.00 96.12 78 GLU A C 1
ATOM 607 O O . GLU A 1 78 ? 9.613 5.444 0.133 1.00 96.12 78 GLU A O 1
ATOM 612 N N . GLU A 1 79 ? 11.088 6.463 1.473 1.00 94.00 79 GLU A N 1
ATOM 613 C CA . GLU A 1 79 ? 12.270 5.849 0.848 1.00 94.00 79 GLU A CA 1
ATOM 614 C C . GLU A 1 79 ? 12.278 4.320 1.004 1.00 94.00 79 GLU A C 1
ATOM 616 O O . GLU A 1 79 ? 12.603 3.596 0.062 1.00 94.00 79 GLU A O 1
ATOM 621 N N . GLN A 1 80 ? 11.906 3.813 2.182 1.00 93.12 80 GLN A N 1
ATOM 622 C CA . GLN A 1 80 ? 11.838 2.373 2.437 1.00 93.12 80 GLN A CA 1
ATOM 623 C C . GLN A 1 80 ? 10.726 1.722 1.611 1.00 93.12 80 GLN A C 1
ATOM 625 O O . GLN A 1 80 ? 10.936 0.668 1.015 1.00 93.12 80 GLN A O 1
ATOM 630 N N . LEU A 1 81 ? 9.565 2.371 1.529 1.00 95.12 81 LEU A N 1
ATOM 631 C CA . LEU A 1 81 ? 8.429 1.906 0.736 1.00 95.12 81 LEU A CA 1
ATOM 632 C C . LEU A 1 81 ? 8.699 1.989 -0.772 1.00 95.12 81 LEU A C 1
ATOM 634 O O . LEU A 1 81 ? 8.259 1.118 -1.518 1.00 95.12 81 LEU A O 1
ATOM 638 N N . ALA A 1 82 ? 9.463 2.983 -1.234 1.00 93.38 82 ALA A N 1
ATOM 639 C CA . ALA A 1 82 ? 9.799 3.142 -2.647 1.00 93.38 82 ALA A CA 1
ATOM 640 C C . ALA A 1 82 ? 10.552 1.929 -3.215 1.00 93.38 82 ALA A C 1
ATOM 642 O O . ALA A 1 82 ? 10.345 1.579 -4.376 1.00 93.38 82 ALA A O 1
ATOM 643 N N . ARG A 1 83 ? 11.367 1.257 -2.393 1.00 91.44 83 ARG A N 1
ATOM 644 C CA . ARG A 1 83 ? 12.076 0.021 -2.770 1.00 91.44 83 ARG A CA 1
ATOM 645 C C . ARG A 1 83 ? 11.139 -1.178 -2.931 1.00 91.44 83 ARG A C 1
ATOM 647 O O . ARG A 1 83 ? 11.473 -2.122 -3.631 1.00 91.44 83 ARG A O 1
ATOM 654 N N . LEU A 1 84 ? 9.956 -1.131 -2.318 1.00 91.94 84 LEU A N 1
ATOM 655 C CA . LEU A 1 84 ? 8.969 -2.208 -2.367 1.00 91.94 84 LEU A CA 1
ATOM 656 C C . LEU A 1 84 ? 7.959 -2.054 -3.508 1.00 91.94 84 LEU A C 1
ATOM 658 O O . LEU A 1 84 ? 7.124 -2.936 -3.666 1.00 91.94 84 LEU A O 1
ATOM 662 N N . LYS A 1 85 ? 8.020 -0.989 -4.321 1.00 92.25 85 LYS A N 1
ATOM 663 C CA . LYS A 1 85 ? 7.053 -0.750 -5.410 1.00 92.25 85 LYS A CA 1
ATOM 664 C C . LYS A 1 85 ? 6.938 -1.934 -6.363 1.00 92.25 85 LYS A C 1
ATOM 666 O O . LYS A 1 85 ? 5.837 -2.387 -6.647 1.00 92.25 85 LYS A O 1
ATOM 671 N N . GLY A 1 86 ? 8.069 -2.439 -6.842 1.00 90.62 86 GLY A N 1
ATOM 672 C CA . GLY A 1 86 ? 8.080 -3.566 -7.765 1.00 90.62 86 GLY A CA 1
ATOM 673 C C . GLY A 1 86 ? 7.587 -4.875 -7.155 1.00 90.62 86 GLY A C 1
ATOM 674 O O . GLY A 1 86 ? 6.647 -5.466 -7.684 1.00 90.62 86 GLY A O 1
ATOM 675 N N . PRO A 1 87 ? 8.158 -5.306 -6.017 1.00 92.12 87 PRO A N 1
ATOM 676 C CA . PRO A 1 87 ? 7.668 -6.462 -5.273 1.00 92.12 87 PRO A CA 1
ATOM 677 C C . PRO A 1 87 ? 6.181 -6.367 -4.899 1.00 92.12 87 PRO A C 1
ATOM 679 O O . PRO A 1 87 ? 5.474 -7.367 -4.972 1.00 92.12 87 PRO A O 1
ATOM 682 N N . LEU A 1 88 ? 5.686 -5.180 -4.534 1.00 93.31 88 LEU A N 1
ATOM 683 C CA . LEU A 1 88 ? 4.268 -4.943 -4.258 1.00 93.31 88 LEU A CA 1
ATOM 684 C C . LEU A 1 88 ? 3.420 -5.162 -5.511 1.00 93.31 88 LEU A C 1
ATOM 686 O O . LEU A 1 88 ? 2.459 -5.920 -5.451 1.00 93.31 88 LEU A O 1
ATOM 690 N N . MET A 1 89 ? 3.792 -4.548 -6.637 1.00 92.88 89 MET A N 1
ATOM 691 C CA . MET A 1 89 ? 3.095 -4.735 -7.914 1.00 92.88 89 MET A CA 1
ATOM 692 C C . MET A 1 89 ? 3.070 -6.201 -8.333 1.00 92.88 89 MET A C 1
ATOM 694 O O . MET A 1 89 ? 2.036 -6.703 -8.742 1.00 92.88 89 MET A O 1
ATOM 698 N N . LEU A 1 90 ? 4.181 -6.918 -8.165 1.00 91.06 90 LEU A N 1
ATOM 699 C CA . LEU A 1 90 ? 4.261 -8.342 -8.486 1.00 91.06 90 LEU A CA 1
ATOM 700 C C . LEU A 1 90 ? 3.266 -9.200 -7.689 1.00 91.06 90 LEU A C 1
ATOM 702 O O . LEU A 1 90 ? 2.851 -10.250 -8.170 1.00 91.06 90 LEU A O 1
ATOM 706 N N . VAL A 1 91 ? 2.932 -8.788 -6.465 1.00 91.94 91 VAL A N 1
ATOM 707 C CA . VAL A 1 91 ? 2.051 -9.545 -5.568 1.00 91.94 91 VAL A CA 1
ATOM 708 C C . VAL A 1 91 ? 0.598 -9.079 -5.654 1.00 91.94 91 VAL A C 1
ATOM 710 O O . VAL A 1 91 ? -0.293 -9.897 -5.458 1.00 91.94 91 VAL A O 1
ATOM 713 N N . ALA A 1 92 ? 0.356 -7.791 -5.897 1.00 94.81 92 ALA A N 1
ATOM 714 C CA . ALA A 1 92 ? -0.975 -7.195 -5.823 1.00 94.81 92 ALA A CA 1
ATOM 715 C C . ALA A 1 92 ? -1.643 -6.972 -7.190 1.00 94.81 92 ALA A C 1
ATOM 717 O O . ALA A 1 92 ? -2.861 -7.025 -7.251 1.00 94.81 92 ALA A O 1
ATOM 718 N N . ASP A 1 93 ? -0.897 -6.724 -8.270 1.00 94.88 93 ASP A N 1
ATOM 719 C CA . ASP A 1 93 ? -1.463 -6.520 -9.615 1.00 94.88 93 ASP A CA 1
ATOM 720 C C . ASP A 1 93 ? -1.612 -7.871 -10.334 1.00 94.88 93 ASP A C 1
ATOM 722 O O . ASP A 1 93 ? -0.723 -8.323 -11.064 1.00 94.88 93 ASP A O 1
ATOM 726 N N . GLU A 1 94 ? -2.729 -8.552 -10.070 1.00 93.12 94 GLU A N 1
ATOM 727 C CA . GLU A 1 94 ? -3.032 -9.876 -10.625 1.00 93.12 94 GLU A CA 1
ATOM 728 C C . GLU A 1 94 ? -3.290 -9.828 -12.134 1.00 93.12 94 GLU A C 1
ATOM 730 O O . GLU A 1 94 ? -2.908 -10.745 -12.870 1.00 93.12 94 GLU A O 1
ATOM 735 N N . SER A 1 95 ? -3.931 -8.758 -12.605 1.00 92.06 95 SER A N 1
ATOM 736 C CA . SER A 1 95 ? -4.239 -8.558 -14.021 1.00 92.06 95 SER A CA 1
ATOM 737 C C . SER A 1 95 ? -3.024 -8.125 -14.853 1.00 92.06 95 SER A C 1
ATOM 739 O O . SER A 1 95 ? -3.076 -8.166 -16.090 1.00 92.06 95 SER A O 1
ATOM 741 N N . MET A 1 96 ? -1.916 -7.777 -14.190 1.00 90.25 96 MET A N 1
ATOM 742 C CA . MET A 1 96 ? -0.666 -7.279 -14.769 1.00 90.25 96 MET A CA 1
ATOM 743 C C . MET A 1 96 ? -0.894 -6.058 -15.658 1.00 90.25 96 MET A C 1
ATOM 745 O O . MET A 1 96 ? -0.321 -5.923 -16.751 1.00 90.25 96 MET A O 1
ATOM 749 N N . ASP A 1 97 ? -1.788 -5.175 -15.221 1.00 89.94 97 ASP A N 1
ATOM 750 C CA . ASP A 1 97 ? -2.205 -4.038 -16.020 1.00 89.94 97 ASP A CA 1
ATOM 751 C C . ASP A 1 97 ? -1.357 -2.777 -15.786 1.00 89.94 97 ASP A C 1
ATOM 753 O O . ASP A 1 97 ? -1.409 -1.856 -16.619 1.00 89.94 97 ASP A O 1
ATOM 757 N N . GLY A 1 98 ? -0.503 -2.803 -14.758 1.00 89.75 98 GLY A N 1
ATOM 758 C CA . GLY A 1 98 ? 0.393 -1.727 -14.341 1.00 89.75 98 GLY A CA 1
ATOM 759 C C . GLY A 1 98 ? -0.161 -0.872 -13.204 1.00 89.75 98 GLY A C 1
ATOM 760 O O . GLY A 1 98 ? 0.505 0.086 -12.800 1.00 89.75 98 GLY A O 1
ATOM 761 N N . ARG A 1 99 ? -1.358 -1.181 -12.706 1.00 93.81 99 ARG A N 1
ATOM 762 C CA . ARG A 1 99 ? -2.045 -0.510 -11.601 1.00 93.81 99 ARG A CA 1
ATOM 763 C C . ARG A 1 99 ? -2.677 -1.568 -10.697 1.00 93.81 99 ARG A C 1
ATOM 765 O O . ARG A 1 99 ? -2.731 -2.735 -11.041 1.00 93.81 99 ARG A O 1
ATOM 772 N N . ILE A 1 100 ? -3.119 -1.158 -9.513 1.00 96.19 100 ILE A N 1
ATOM 773 C CA . ILE A 1 100 ? -3.831 -2.046 -8.590 1.00 96.19 100 ILE A CA 1
ATOM 774 C C . ILE A 1 100 ? -5.262 -1.534 -8.482 1.00 96.19 100 ILE A C 1
ATOM 776 O O . ILE A 1 100 ? -5.514 -0.484 -7.890 1.00 96.19 100 ILE A O 1
ATOM 780 N N . SER A 1 101 ? -6.214 -2.247 -9.068 1.00 97.31 101 SER A N 1
ATOM 781 C CA . SER A 1 101 ? -7.638 -1.968 -8.880 1.00 97.31 101 SER A CA 1
ATOM 782 C C . SER A 1 101 ? -8.031 -2.097 -7.402 1.00 97.31 101 SER A C 1
ATOM 784 O O . SER A 1 101 ? -7.351 -2.733 -6.595 1.00 97.31 101 SER A O 1
ATOM 786 N N . TYR A 1 102 ? -9.166 -1.515 -7.009 1.00 97.44 102 TYR A N 1
ATOM 787 C CA . TYR A 1 102 ? -9.628 -1.645 -5.621 1.00 97.44 102 TYR A CA 1
ATOM 788 C C . TYR A 1 102 ? -9.879 -3.108 -5.230 1.00 97.44 102 TYR A C 1
ATOM 790 O O . TYR A 1 102 ? -9.662 -3.476 -4.079 1.00 97.44 102 TYR A O 1
ATOM 798 N N . GLU A 1 103 ? -10.330 -3.937 -6.173 1.00 97.75 103 GLU A N 1
ATOM 799 C CA . GLU A 1 103 ? -10.562 -5.360 -5.932 1.00 97.75 103 GLU A CA 1
ATOM 800 C C . GLU A 1 103 ? -9.250 -6.104 -5.669 1.00 97.75 103 GLU A C 1
ATOM 802 O O . GLU A 1 103 ? -9.133 -6.760 -4.635 1.00 97.75 103 GLU A O 1
ATOM 807 N N . GLU A 1 104 ? -8.242 -5.912 -6.522 1.00 97.81 104 GLU A N 1
ATOM 808 C CA . GLU A 1 104 ? -6.886 -6.447 -6.334 1.00 97.81 104 GLU A CA 1
ATOM 809 C C . GLU A 1 104 ? -6.279 -5.997 -4.997 1.00 97.81 104 GLU A C 1
ATOM 811 O O . GLU A 1 104 ? -5.711 -6.799 -4.255 1.00 97.81 104 GLU A O 1
ATOM 816 N N . PHE A 1 105 ? -6.468 -4.729 -4.615 1.00 97.56 105 PHE A N 1
ATOM 817 C CA . PHE A 1 105 ? -5.997 -4.230 -3.323 1.00 97.56 105 PHE A CA 1
ATOM 818 C C . PHE A 1 105 ? -6.679 -4.934 -2.138 1.00 97.56 105 PHE A C 1
ATOM 820 O O . PHE A 1 105 ? -6.024 -5.295 -1.161 1.00 97.56 105 PHE A O 1
ATOM 827 N N . ILE A 1 106 ? -7.993 -5.156 -2.203 1.00 96.50 106 ILE A N 1
ATOM 828 C CA . ILE A 1 106 ? -8.744 -5.844 -1.140 1.00 96.50 106 ILE A CA 1
ATOM 829 C C . ILE A 1 106 ? -8.354 -7.325 -1.065 1.00 96.50 106 ILE A C 1
ATOM 831 O O . ILE A 1 106 ? -8.179 -7.861 0.034 1.00 96.50 106 ILE A O 1
ATOM 835 N N . GLN A 1 107 ? -8.187 -7.981 -2.214 1.00 96.69 107 GLN A N 1
ATOM 836 C CA . GLN A 1 107 ? -7.708 -9.360 -2.293 1.00 96.69 107 GLN A CA 1
ATOM 837 C C . GLN A 1 107 ? -6.303 -9.480 -1.698 1.00 96.69 107 GLN A C 1
ATOM 839 O O . GLN A 1 107 ? -6.073 -10.338 -0.846 1.00 96.69 107 GLN A O 1
ATOM 844 N N . PHE A 1 108 ? -5.402 -8.550 -2.026 1.00 96.25 108 PHE A N 1
ATOM 845 C CA . PHE A 1 108 ? -4.075 -8.470 -1.421 1.00 96.25 108 PHE A CA 1
ATOM 846 C C . PHE A 1 108 ? -4.134 -8.384 0.111 1.00 96.25 108 PHE A C 1
ATOM 848 O O . PHE A 1 108 ? -3.295 -8.983 0.785 1.00 96.25 108 PHE A O 1
ATOM 855 N N . LEU A 1 109 ? -5.116 -7.685 0.686 1.00 95.19 109 LEU A N 1
ATOM 856 C CA . LEU A 1 109 ? -5.255 -7.522 2.137 1.00 95.19 109 LEU A CA 1
ATOM 857 C C . LEU A 1 109 ? -5.891 -8.721 2.861 1.00 95.19 109 LEU A C 1
ATOM 859 O O . LEU A 1 109 ? -5.681 -8.846 4.072 1.00 95.19 109 LEU A O 1
ATOM 863 N N . THR A 1 110 ? -6.595 -9.606 2.150 1.00 88.31 110 THR A N 1
ATOM 864 C CA . THR A 1 110 ? -7.289 -10.785 2.714 1.00 88.31 110 THR A CA 1
ATOM 865 C C . THR A 1 110 ? -6.323 -11.932 2.996 1.00 88.31 110 THR A C 1
ATOM 867 O O . THR A 1 110 ? -6.374 -12.497 4.109 1.00 88.31 110 THR A O 1
#